Protein AF-A0A0A9WBQ7-F1 (afdb_monomer)

Mean predicted aligned error: 5.48 Å

Secondary structure (DSSP, 8-state):
-EEHHHHHHHHHHTS-TTSPP-GGGGTTTEEEEESSSS-EEEEE--GGGS-SSHHHHHHHHHHH-SEEEHHHHHHHHGGGS-TT--HHHHHHHHSEEEE--STT-PEEEE---

Nearest PDB structures (foldseek):
  5msn-assembly1_A  TM=7.880E-01  e=1.898E-05  Saccharomyces cerevisiae S288C
  5msm-assembly1_A  TM=7.738E-01  e=1.397E-05  Saccharomyces cerevisiae S288C
  5msn-assembly3_C  TM=7.808E-01  e=1.785E-05  Saccharomyces cerevisiae S288C
  5msn-assembly2_B  TM=7.585E-01  e=4.753E-05  Saccharomyces cerevisiae S288C
  5okc-assembly2_B  TM=7.661E-01  e=4.471E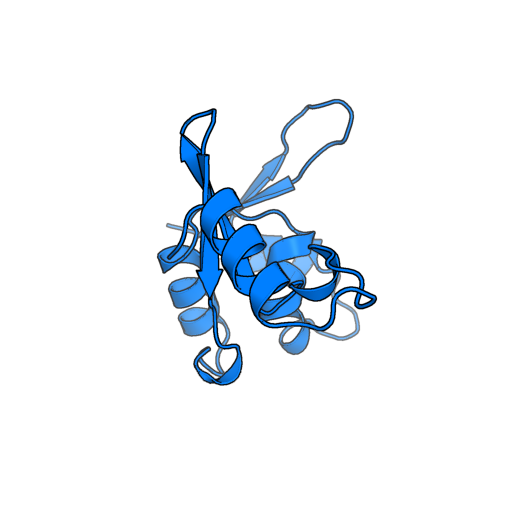-05  Saccharomyces cerevisiae S288C

InterPro domains:
  IPR019128 Sister chromatid cohesion protein Dcc1 [PF09724] (3-77)
  IPR019128 Sister chromatid cohesion protein Dcc1 [PTHR13395] (3-101)

Foldseek 3Di:
DAWPVVVCVVVCVVDDVPDDDDCVVCQPQWDWDDPDPPTIDTDGDDLVPADPDDQSNLVVVCVVPFKDWLRSCCSSCVVVADPPGDSVNVQVVAWDWDFDPDPVGTIITGGDD

Organism: Lygus hesperus (NCBI:txid30085)

Structure (mmCIF, N/CA/C/O backbone):
data_AF-A0A0A9WBQ7-F1
#
_entry.id   AF-A0A0A9WBQ7-F1
#
loop_
_atom_site.group_PDB
_atom_site.id
_atom_site.type_symbol
_atom_site.label_atom_id
_atom_site.label_alt_id
_atom_site.label_comp_id
_atom_site.label_asym_id
_atom_site.label_entity_id
_atom_site.label_seq_id
_atom_site.pdbx_PDB_ins_code
_atom_site.Cartn_x
_atom_site.Cartn_y
_atom_site.Cartn_z
_atom_site.occupancy
_atom_site.B_iso_or_equiv
_atom_site.auth_seq_id
_atom_site.auth_comp_id
_atom_site.auth_asym_id
_atom_site.auth_atom_id
_atom_site.pdbx_PDB_model_num
ATOM 1 N N . MET A 1 1 ? 14.782 -5.406 1.388 1.00 85.94 1 MET A N 1
ATOM 2 C CA . MET A 1 1 ? 14.604 -4.024 0.894 1.00 85.94 1 MET A CA 1
ATOM 3 C C . MET A 1 1 ? 15.725 -3.725 -0.075 1.00 85.94 1 MET A C 1
ATOM 5 O O . MET A 1 1 ? 16.844 -4.147 0.196 1.00 85.94 1 MET A O 1
ATOM 9 N N . LEU A 1 2 ? 15.428 -3.075 -1.193 1.00 90.81 2 LEU A N 1
ATOM 10 C CA . LEU A 1 2 ? 16.415 -2.717 -2.213 1.00 90.81 2 LEU A CA 1
ATOM 11 C C . LEU A 1 2 ? 16.236 -1.245 -2.602 1.00 90.81 2 LEU A C 1
ATOM 13 O O . LEU A 1 2 ? 15.092 -0.792 -2.640 1.00 90.81 2 LEU A O 1
ATOM 17 N N . PRO A 1 3 ? 17.313 -0.505 -2.908 1.00 92.38 3 PRO A N 1
ATOM 18 C CA . PRO A 1 3 ? 17.193 0.794 -3.559 1.00 92.38 3 PRO A CA 1
ATOM 19 C C . PRO A 1 3 ? 16.447 0.668 -4.888 1.00 92.38 3 PRO A C 1
ATOM 21 O O . PRO A 1 3 ? 16.612 -0.326 -5.597 1.00 92.38 3 PRO A O 1
ATOM 24 N N . GLU A 1 4 ? 15.651 1.677 -5.229 1.00 91.25 4 GLU A N 1
ATOM 25 C CA . GLU A 1 4 ? 14.865 1.740 -6.467 1.00 91.25 4 GLU A CA 1
ATOM 26 C C . GLU A 1 4 ? 15.701 1.455 -7.718 1.00 91.25 4 GLU A C 1
ATOM 28 O O . GLU A 1 4 ? 15.356 0.579 -8.507 1.00 91.25 4 GLU A O 1
ATOM 33 N N . SER A 1 5 ? 16.849 2.121 -7.854 1.00 91.44 5 SER A N 1
ATOM 34 C CA . SER A 1 5 ? 17.756 1.943 -8.993 1.00 91.44 5 SER A CA 1
ATOM 35 C C . SER A 1 5 ? 18.253 0.502 -9.116 1.00 91.44 5 SER A C 1
ATOM 37 O O . SER A 1 5 ? 18.235 -0.079 -10.202 1.00 91.44 5 SER A O 1
ATOM 39 N N . THR A 1 6 ? 18.646 -0.104 -7.994 1.00 94.06 6 THR A N 1
ATOM 40 C CA . THR A 1 6 ? 19.070 -1.505 -7.931 1.00 94.06 6 THR A CA 1
ATOM 41 C C . THR A 1 6 ? 17.920 -2.444 -8.280 1.00 94.06 6 THR A C 1
ATOM 43 O O . THR A 1 6 ? 18.109 -3.389 -9.045 1.00 94.06 6 THR A O 1
ATOM 46 N N . PHE A 1 7 ? 16.720 -2.189 -7.753 1.00 94.00 7 PHE A N 1
ATOM 47 C CA . PHE A 1 7 ? 15.539 -3.000 -8.031 1.00 94.00 7 PHE A CA 1
ATOM 48 C C . PHE A 1 7 ? 15.161 -2.952 -9.516 1.00 94.00 7 PHE A C 1
ATOM 50 O O . PHE A 1 7 ? 15.018 -4.004 -10.137 1.00 94.00 7 PHE A O 1
ATOM 57 N N . HIS A 1 8 ? 15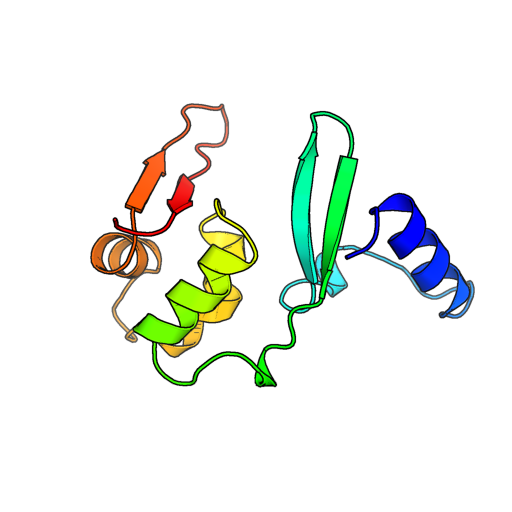.060 -1.758 -10.110 1.00 92.62 8 HIS A N 1
ATOM 58 C CA . HIS A 1 8 ? 14.754 -1.596 -11.535 1.00 92.62 8 HIS A CA 1
ATOM 59 C C . HIS A 1 8 ? 15.816 -2.233 -12.424 1.00 92.62 8 HIS A C 1
ATOM 61 O O . HIS A 1 8 ? 15.461 -2.882 -13.406 1.00 92.62 8 HIS A O 1
ATOM 67 N N . HIS A 1 9 ? 17.099 -2.112 -12.071 1.00 94.50 9 HIS A N 1
ATOM 68 C CA . HIS A 1 9 ? 18.179 -2.780 -12.794 1.00 94.50 9 HIS A CA 1
ATOM 69 C C . HIS A 1 9 ? 17.985 -4.304 -12.792 1.00 94.50 9 HIS A C 1
ATOM 71 O O . HIS A 1 9 ? 17.901 -4.921 -13.854 1.00 94.50 9 HIS A O 1
ATOM 77 N N . LEU A 1 10 ? 17.825 -4.912 -11.615 1.00 94.94 10 LEU A N 1
ATOM 78 C CA . LEU A 1 10 ? 17.622 -6.359 -11.493 1.00 94.94 10 LEU A CA 1
ATOM 79 C C . LEU A 1 10 ? 16.350 -6.827 -12.208 1.00 94.94 10 LEU A C 1
ATOM 81 O O . LEU A 1 10 ? 16.389 -7.812 -12.949 1.00 94.94 10 LEU A O 1
ATOM 85 N N . TRP A 1 11 ? 15.237 -6.110 -12.039 1.00 94.25 11 TRP A N 1
ATOM 86 C CA . TRP A 1 11 ? 13.976 -6.436 -12.702 1.00 94.25 11 TRP A CA 1
ATOM 87 C C . TRP A 1 11 ? 14.132 -6.392 -14.220 1.00 94.25 11 TRP A C 1
ATOM 89 O O . TRP A 1 11 ? 13.727 -7.326 -14.913 1.00 94.25 11 TRP A O 1
ATOM 99 N N . ARG A 1 12 ? 14.808 -5.363 -14.737 1.00 94.00 12 ARG A N 1
ATOM 100 C CA . ARG A 1 12 ? 15.039 -5.201 -16.167 1.00 94.00 12 ARG A CA 1
ATOM 101 C C . ARG A 1 12 ? 15.848 -6.343 -16.772 1.00 94.00 12 ARG A C 1
ATOM 103 O O . ARG A 1 12 ? 15.519 -6.784 -17.871 1.00 94.00 12 ARG A O 1
ATOM 110 N N . HIS A 1 13 ? 16.869 -6.810 -16.058 1.00 95.44 13 HIS A N 1
ATOM 111 C CA . HIS A 1 13 ? 17.706 -7.942 -16.463 1.00 95.44 13 HIS A CA 1
ATOM 112 C C . HIS A 1 13 ? 17.018 -9.305 -16.304 1.00 95.44 13 HIS A C 1
ATOM 114 O O . HIS A 1 13 ? 17.477 -10.288 -16.879 1.00 95.44 13 HIS A O 1
ATOM 120 N N . SER A 1 14 ? 15.912 -9.362 -15.563 1.00 95.06 14 SER A N 1
ATOM 121 C CA . SER A 1 14 ? 15.146 -10.590 -15.321 1.00 95.06 14 SER A CA 1
ATOM 122 C C . SER A 1 14 ? 14.011 -10.8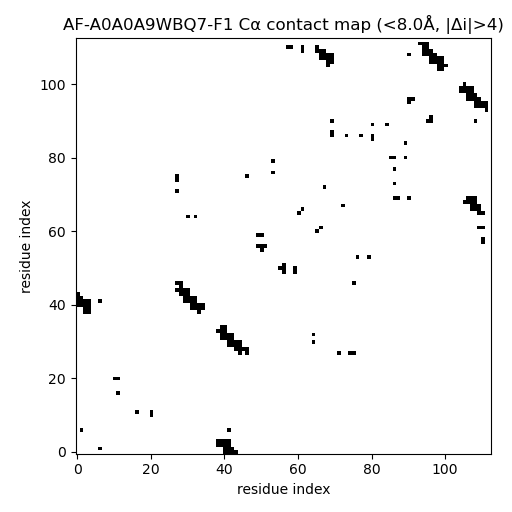11 -16.328 1.00 95.06 14 SER A C 1
ATOM 124 O O . SER A 1 14 ? 13.337 -11.836 -16.273 1.00 95.06 14 SER A O 1
ATOM 126 N N . VAL A 1 15 ? 13.774 -9.861 -17.240 1.00 95.25 15 VAL A N 1
ATOM 127 C CA . VAL A 1 15 ? 12.697 -9.916 -18.241 1.00 95.25 15 VAL A CA 1
ATOM 128 C C . VAL A 1 15 ? 13.248 -9.688 -19.656 1.00 95.25 15 VAL A C 1
ATOM 130 O O . VAL A 1 15 ? 14.274 -9.022 -19.815 1.00 95.25 15 VAL A O 1
ATOM 133 N N . PRO A 1 16 ? 12.586 -10.193 -20.716 1.00 96.44 16 PRO A N 1
ATOM 134 C CA . PRO A 1 16 ? 13.014 -9.962 -22.095 1.00 96.44 16 PRO A CA 1
ATOM 135 C C . PRO A 1 16 ? 13.175 -8.476 -22.443 1.00 96.44 16 PRO A C 1
ATOM 137 O O . PRO A 1 16 ? 12.471 -7.610 -21.920 1.00 96.44 16 PRO A O 1
ATOM 140 N N . VAL A 1 17 ? 14.053 -8.158 -23.401 1.00 91.00 17 VAL A N 1
ATOM 141 C CA . VAL A 1 17 ? 14.348 -6.761 -23.782 1.00 91.00 17 VAL A CA 1
ATOM 142 C C . VAL A 1 17 ? 13.109 -6.013 -24.308 1.00 91.00 17 VAL A C 1
ATOM 144 O O . VAL A 1 17 ? 13.018 -4.798 -24.207 1.00 91.00 17 VAL A O 1
ATOM 147 N N . GLN A 1 18 ? 12.103 -6.703 -24.817 1.00 93.50 18 GLN A N 1
ATOM 148 C CA . GLN A 1 18 ? 10.887 -6.050 -25.315 1.00 93.50 18 GLN A CA 1
ATOM 149 C C . GLN A 1 18 ? 9.809 -5.895 -24.234 1.00 93.50 18 GLN A C 1
ATOM 151 O O . GLN A 1 18 ? 8.796 -5.247 -24.476 1.00 93.50 18 GLN A O 1
ATOM 156 N N . PHE A 1 19 ? 10.008 -6.482 -23.050 1.00 92.88 19 PHE A N 1
ATOM 157 C CA . PHE A 1 19 ? 9.034 -6.411 -21.972 1.00 92.88 19 PHE A CA 1
ATOM 158 C C . PHE A 1 19 ? 9.057 -5.018 -21.319 1.00 92.88 19 PHE A C 1
ATOM 160 O O . PHE A 1 19 ? 10.118 -4.592 -20.847 1.00 92.88 19 PHE A O 1
ATOM 167 N N . PRO A 1 20 ? 7.920 -4.300 -21.277 1.00 91.62 20 PRO A N 1
ATOM 168 C CA . PRO A 1 20 ? 7.847 -3.007 -20.615 1.00 91.62 20 PRO A CA 1
ATOM 169 C C . PRO A 1 20 ? 7.924 -3.187 -19.097 1.00 91.62 20 PRO A C 1
ATOM 171 O O . PRO A 1 20 ? 7.210 -4.003 -18.520 1.00 91.62 20 PRO A O 1
ATOM 174 N N . ILE A 1 21 ? 8.766 -2.395 -18.438 1.00 91.75 21 ILE A N 1
ATOM 175 C CA . ILE A 1 21 ? 8.785 -2.285 -16.976 1.00 91.75 21 ILE A CA 1
ATOM 176 C C . ILE A 1 21 ? 8.075 -0.995 -16.563 1.00 91.75 21 ILE A C 1
ATOM 178 O O . ILE A 1 21 ? 8.245 0.045 -17.197 1.00 91.75 21 ILE A O 1
ATOM 182 N N . SER A 1 22 ? 7.239 -1.072 -15.531 1.00 90.94 22 SER A N 1
ATOM 183 C CA . SER A 1 22 ? 6.476 0.065 -15.012 1.00 90.94 22 SER A CA 1
ATOM 184 C C . SER A 1 22 ? 6.113 -0.174 -13.556 1.00 90.94 22 SER A C 1
ATOM 186 O O . SER A 1 22 ? 5.603 -1.242 -13.221 1.00 90.94 22 SER A O 1
ATOM 188 N N . ASP A 1 23 ? 6.289 0.832 -12.703 1.00 89.25 23 ASP A N 1
ATOM 189 C CA . ASP A 1 23 ? 5.936 0.740 -11.280 1.00 89.25 23 ASP A CA 1
ATOM 190 C C . ASP A 1 23 ? 4.449 0.455 -11.055 1.00 89.25 23 ASP A C 1
ATOM 192 O O . ASP A 1 23 ? 4.075 -0.134 -10.042 1.00 89.25 23 ASP A O 1
ATOM 196 N N . ALA A 1 24 ? 3.599 0.776 -12.037 1.00 87.56 24 ALA A N 1
ATOM 197 C CA . ALA A 1 24 ? 2.189 0.409 -12.020 1.00 87.56 24 ALA A CA 1
ATOM 198 C C . ALA A 1 24 ? 1.984 -1.106 -11.836 1.00 87.56 24 ALA A C 1
ATOM 200 O O . ALA A 1 24 ? 1.046 -1.513 -11.150 1.00 87.56 24 ALA A O 1
ATOM 201 N N . TYR A 1 25 ? 2.880 -1.939 -12.380 1.00 89.56 25 TYR A N 1
ATOM 202 C CA . TYR A 1 25 ? 2.817 -3.398 -12.241 1.00 89.56 25 TYR A CA 1
ATOM 203 C C . TYR A 1 25 ? 3.231 -3.902 -10.852 1.00 89.56 25 TYR A C 1
ATOM 205 O O . TYR A 1 25 ? 2.988 -5.060 -10.529 1.00 89.56 25 TYR A O 1
ATOM 213 N N . LEU A 1 26 ? 3.841 -3.052 -10.024 1.00 88.94 26 LEU A N 1
ATOM 214 C CA . LEU A 1 26 ? 4.267 -3.395 -8.664 1.00 88.94 26 LEU A CA 1
ATOM 215 C C . LEU A 1 26 ? 3.210 -3.048 -7.609 1.00 88.94 26 LEU A C 1
ATOM 217 O O . LEU A 1 26 ? 3.380 -3.362 -6.428 1.00 88.94 26 LEU A O 1
ATOM 221 N N . THR A 1 27 ? 2.119 -2.405 -8.028 1.00 85.06 27 THR A N 1
ATOM 222 C CA . THR A 1 27 ? 1.004 -2.006 -7.170 1.00 85.06 27 THR A CA 1
ATOM 223 C C . THR A 1 27 ? 0.461 -3.206 -6.391 1.00 85.06 27 THR A C 1
ATOM 225 O O . THR A 1 27 ? -0.013 -4.176 -6.975 1.00 85.06 27 THR A O 1
ATOM 228 N N . GLY A 1 28 ? 0.531 -3.146 -5.058 1.00 84.00 28 GLY A N 1
ATOM 229 C CA . GLY A 1 28 ? 0.075 -4.224 -4.169 1.00 84.00 28 GLY A CA 1
ATOM 230 C C . GLY A 1 28 ? 1.085 -5.352 -3.922 1.00 84.00 28 GLY A C 1
ATOM 231 O O . GLY A 1 28 ? 0.823 -6.204 -3.078 1.00 84.00 28 GLY A O 1
ATOM 232 N N . LEU A 1 29 ? 2.230 -5.351 -4.612 1.00 86.88 29 LEU A N 1
ATOM 233 C CA . LEU A 1 29 ? 3.326 -6.312 -4.421 1.00 86.88 29 LEU A CA 1
ATOM 234 C C . LEU A 1 29 ? 4.506 -5.68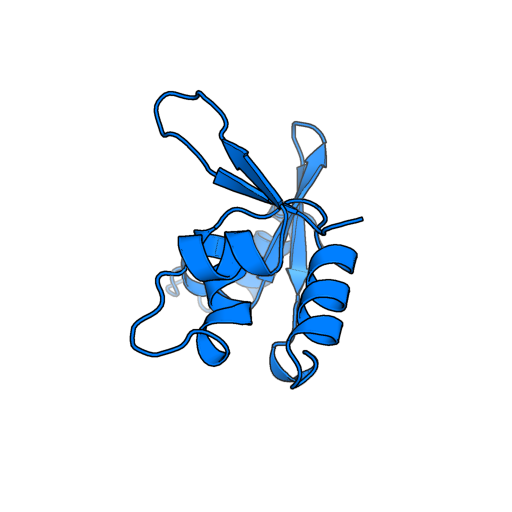2 -3.679 1.00 86.88 29 LEU A C 1
ATOM 236 O O . LEU A 1 29 ? 5.161 -6.316 -2.849 1.00 86.88 29 LEU A O 1
ATOM 240 N N . VAL A 1 30 ? 4.789 -4.420 -3.997 1.00 89.75 30 VAL A N 1
ATOM 241 C CA . VAL A 1 30 ? 5.919 -3.682 -3.445 1.00 89.75 30 VAL A CA 1
ATOM 242 C C . VAL A 1 30 ? 5.429 -2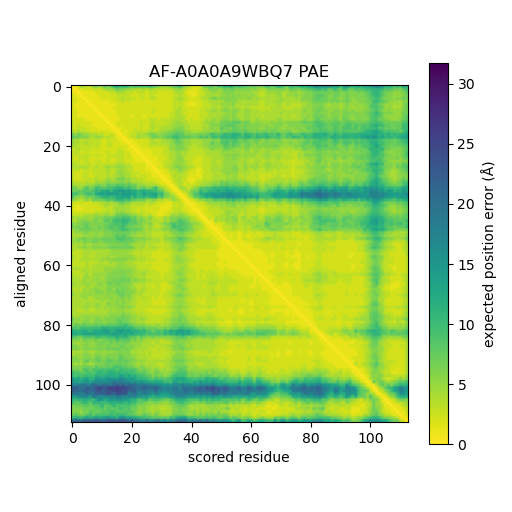.427 -2.742 1.00 89.75 30 VAL A C 1
ATOM 244 O O .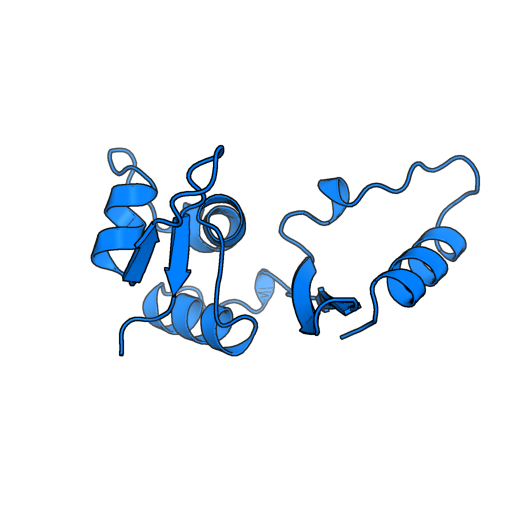 VAL A 1 30 ? 4.582 -1.683 -3.235 1.00 89.75 30 VAL A O 1
ATOM 247 N N . ILE A 1 31 ? 6.004 -2.180 -1.574 1.00 89.75 31 ILE A N 1
ATOM 248 C CA . ILE A 1 31 ? 5.862 -0.942 -0.827 1.00 89.75 31 ILE A CA 1
ATOM 249 C C . ILE A 1 31 ? 7.074 -0.068 -1.115 1.00 89.75 31 ILE A C 1
ATOM 251 O O . ILE A 1 31 ? 8.215 -0.483 -0.904 1.00 89.75 31 ILE A O 1
ATOM 255 N N . THR A 1 32 ? 6.821 1.169 -1.526 1.00 89.12 32 THR A N 1
ATOM 256 C CA . THR A 1 32 ? 7.851 2.197 -1.656 1.00 89.12 32 THR A CA 1
ATOM 257 C C . THR A 1 32 ? 7.933 3.023 -0.374 1.00 89.12 32 THR A C 1
ATOM 259 O O . THR A 1 32 ? 6.918 3.443 0.192 1.00 89.12 32 THR A O 1
ATOM 262 N N . THR A 1 33 ? 9.145 3.261 0.119 1.00 87.06 33 THR A N 1
ATOM 263 C CA . THR A 1 33 ? 9.393 4.169 1.246 1.00 87.06 33 THR A CA 1
ATOM 264 C C . THR A 1 33 ? 10.595 5.053 0.958 1.00 87.06 33 THR A C 1
ATOM 266 O O . THR A 1 33 ? 11.575 4.596 0.381 1.00 87.06 33 THR A O 1
ATOM 269 N N . LYS A 1 34 ? 10.546 6.321 1.372 1.00 84.75 34 LYS A N 1
ATOM 270 C CA . LYS A 1 34 ? 11.699 7.223 1.276 1.00 84.75 34 LYS A CA 1
ATOM 271 C C . LYS A 1 34 ? 12.553 7.079 2.529 1.00 84.75 34 LYS A C 1
ATOM 273 O O . LYS A 1 34 ? 12.027 7.222 3.633 1.00 84.75 34 LYS A O 1
ATOM 278 N N . GLN A 1 35 ? 13.839 6.784 2.364 1.00 75.69 35 GLN A N 1
ATOM 279 C CA . GLN A 1 35 ? 14.785 6.762 3.484 1.00 75.69 35 GLN A CA 1
ATOM 280 C C . GLN A 1 35 ? 15.326 8.170 3.764 1.00 75.69 35 GLN A C 1
ATOM 282 O O . GLN A 1 35 ? 15.383 8.576 4.919 1.00 75.69 35 GLN A O 1
ATOM 287 N N . ASN A 1 36 ? 15.637 8.920 2.701 1.00 76.50 36 ASN A N 1
ATOM 288 C CA . ASN A 1 36 ? 16.113 10.308 2.713 1.00 76.50 36 ASN A CA 1
ATOM 289 C C . ASN A 1 36 ? 15.450 11.106 1.568 1.00 76.50 36 ASN A C 1
ATOM 291 O O . ASN A 1 36 ? 14.566 10.594 0.880 1.00 76.50 36 ASN A O 1
ATOM 295 N N 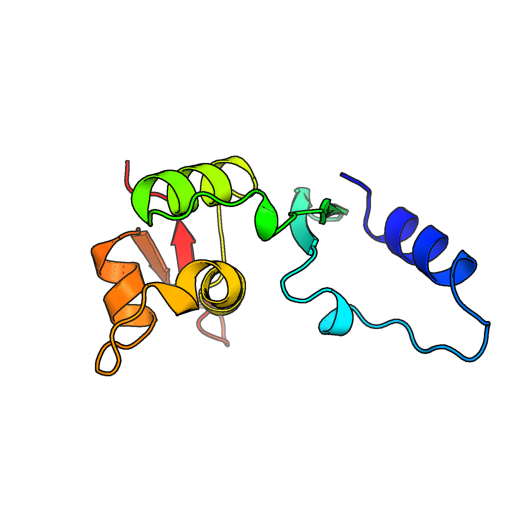. SER A 1 37 ? 15.867 12.356 1.334 1.00 73.75 37 SER A N 1
ATOM 296 C CA . SER A 1 37 ? 15.330 13.192 0.245 1.00 73.75 37 SER A CA 1
ATOM 297 C C . SER A 1 37 ? 15.562 12.614 -1.159 1.00 73.75 37 SER A C 1
ATOM 299 O O . SER A 1 37 ? 14.793 12.932 -2.063 1.00 73.75 37 SER A O 1
ATOM 301 N N . SER A 1 38 ? 16.575 11.760 -1.337 1.00 75.31 38 SER A N 1
ATOM 302 C CA . SER A 1 38 ? 17.027 11.264 -2.644 1.00 75.31 38 SER A CA 1
ATOM 303 C C . SER A 1 38 ? 16.882 9.757 -2.868 1.00 75.31 38 SER A C 1
ATOM 305 O O . SER A 1 38 ? 17.128 9.307 -3.981 1.00 75.31 38 SER A O 1
ATOM 307 N N . GLU A 1 39 ? 16.511 8.969 -1.856 1.00 84.44 39 GLU A N 1
ATOM 308 C CA . GLU A 1 39 ? 16.552 7.503 -1.952 1.00 84.44 39 GLU A CA 1
ATOM 309 C C . GLU A 1 39 ? 15.203 6.861 -1.613 1.00 84.44 39 GLU A C 1
ATOM 311 O O . GLU A 1 39 ? 14.714 6.936 -0.477 1.00 84.44 39 GLU A O 1
ATOM 316 N N . THR A 1 40 ? 14.614 6.219 -2.625 1.00 89.00 40 THR A N 1
ATOM 317 C CA . THR A 1 40 ? 13.427 5.370 -2.511 1.00 89.00 40 THR A CA 1
ATOM 318 C C . THR A 1 40 ? 13.864 3.919 -2.336 1.00 89.00 40 THR A C 1
ATOM 320 O O . THR A 1 40 ? 14.657 3.391 -3.116 1.00 89.00 40 THR A O 1
ATOM 323 N N . LEU A 1 41 ? 13.313 3.254 -1.327 1.00 90.56 41 LEU A N 1
ATOM 324 C CA . LEU A 1 41 ? 13.493 1.833 -1.075 1.00 90.56 41 LEU A CA 1
ATOM 325 C C . LEU A 1 41 ? 12.236 1.062 -1.467 1.00 90.56 41 LEU A C 1
ATOM 327 O O . LEU A 1 41 ? 11.117 1.465 -1.143 1.00 90.56 41 LEU A O 1
ATOM 331 N N . TYR A 1 42 ? 12.454 -0.077 -2.111 1.00 91.69 42 TYR A N 1
ATOM 332 C CA . TYR A 1 42 ? 11.445 -1.040 -2.519 1.00 91.69 42 TYR A CA 1
ATOM 333 C C . TYR A 1 42 ? 11.455 -2.193 -1.511 1.00 91.69 42 TYR A C 1
ATOM 335 O O . TYR A 1 42 ? 12.481 -2.844 -1.263 1.00 91.69 42 TYR A O 1
ATOM 343 N N . ILE A 1 43 ? 10.308 -2.420 -0.879 1.00 89.81 43 ILE A N 1
ATOM 344 C CA . ILE A 1 43 ? 10.096 -3.466 0.119 1.00 89.81 43 ILE A CA 1
ATOM 345 C C . ILE A 1 43 ? 9.042 -4.419 -0.427 1.00 89.81 43 ILE A C 1
ATOM 347 O O . ILE A 1 43 ? 7.903 -4.020 -0.647 1.00 89.81 43 ILE A O 1
ATOM 351 N N . LEU A 1 44 ? 9.416 -5.680 -0.633 1.00 85.94 44 LEU A N 1
ATOM 352 C CA . LEU A 1 44 ? 8.457 -6.720 -0.981 1.00 85.94 44 LEU A CA 1
ATOM 353 C C . LEU A 1 44 ? 7.513 -6.940 0.204 1.00 85.94 44 LEU A C 1
ATOM 355 O O . LEU A 1 44 ? 7.978 -7.143 1.329 1.00 85.94 44 LEU A O 1
ATOM 359 N N . LEU A 1 45 ? 6.210 -6.908 -0.053 1.00 83.25 45 LEU A N 1
ATOM 360 C CA . LEU A 1 45 ? 5.209 -7.324 0.914 1.00 83.25 45 LEU A CA 1
ATOM 361 C C . LEU A 1 45 ? 4.362 -8.420 0.286 1.00 83.25 45 LEU A C 1
ATOM 363 O O . LEU A 1 45 ? 3.527 -8.152 -0.574 1.00 83.25 45 LEU A O 1
ATOM 367 N N . ASP A 1 46 ? 4.552 -9.648 0.752 1.00 81.69 46 ASP A N 1
ATOM 368 C CA . ASP A 1 46 ? 3.660 -10.726 0.363 1.00 81.69 46 ASP A CA 1
ATOM 369 C C . ASP A 1 46 ? 2.308 -10.547 1.066 1.00 81.69 46 ASP A C 1
ATOM 371 O O . ASP A 1 46 ? 2.187 -10.619 2.295 1.00 81.69 46 ASP A O 1
ATOM 375 N N . THR A 1 47 ? 1.274 -10.288 0.269 1.00 79.19 47 THR A N 1
ATOM 376 C CA . THR A 1 47 ? -0.101 -10.155 0.759 1.00 79.19 47 THR A CA 1
ATOM 377 C C . THR A 1 47 ? -0.621 -11.434 1.418 1.00 79.19 47 THR A C 1
ATOM 379 O O . THR A 1 47 ? -1.502 -11.338 2.277 1.00 79.19 47 THR A O 1
ATOM 382 N N . LEU A 1 48 ? -0.057 -12.602 1.086 1.00 82.31 48 LEU A N 1
ATOM 383 C CA . LEU A 1 48 ? -0.385 -13.887 1.711 1.00 82.31 48 LEU A CA 1
ATOM 384 C C . LEU A 1 48 ? 0.115 -13.971 3.156 1.00 82.31 48 LEU A C 1
ATOM 386 O O . LEU A 1 48 ? -0.492 -14.645 3.984 1.00 82.31 48 LEU A O 1
ATOM 390 N N . GLU A 1 49 ? 1.177 -13.241 3.492 1.00 84.62 49 GLU A N 1
ATOM 391 C CA . GLU A 1 49 ? 1.688 -13.171 4.860 1.00 84.62 49 GLU A CA 1
ATOM 392 C C . GLU A 1 49 ? 0.978 -12.110 5.714 1.00 84.62 49 GLU A C 1
ATOM 394 O O . GLU A 1 49 ? 1.337 -11.896 6.883 1.00 84.62 49 GLU A O 1
ATOM 399 N N . LEU A 1 50 ? 0.021 -11.368 5.152 1.00 90.19 50 LEU A N 1
ATOM 400 C CA . LEU A 1 50 ? -0.723 -10.373 5.912 1.00 90.19 50 LEU A CA 1
ATOM 401 C C . LEU A 1 50 ? -1.789 -11.047 6.784 1.00 90.19 50 LEU A C 1
ATOM 403 O O . LEU A 1 50 ? -2.592 -11.829 6.274 1.00 90.19 50 LEU A O 1
ATOM 407 N N . PRO A 1 51 ? -1.897 -10.673 8.072 1.00 93.88 51 PRO A N 1
ATOM 408 C CA . PRO A 1 51 ? -2.933 -11.195 8.954 1.00 93.88 51 PRO A CA 1
ATOM 409 C C . PRO A 1 51 ? -4.345 -11.074 8.365 1.00 93.88 51 PRO A C 1
ATOM 411 O O . PRO A 1 51 ? -4.668 -10.090 7.696 1.00 93.88 51 PRO A O 1
ATOM 414 N N . PHE A 1 52 ? -5.208 -12.052 8.643 1.00 92.88 52 PHE A N 1
ATOM 415 C CA . PHE A 1 52 ? -6.590 -12.086 8.140 1.00 92.88 52 PHE A CA 1
ATOM 416 C C . PHE A 1 52 ? -7.536 -11.125 8.869 1.00 92.88 52 PHE A C 1
ATOM 418 O O . PHE A 1 52 ? -8.608 -10.808 8.368 1.00 92.88 52 PHE A O 1
ATOM 425 N N . THR A 1 53 ? -7.143 -10.639 10.044 1.00 94.81 53 THR A N 1
ATOM 426 C CA . THR A 1 53 ? -7.918 -9.692 10.854 1.00 94.81 53 THR A CA 1
ATOM 427 C C . THR A 1 53 ? -7.358 -8.279 10.736 1.00 94.81 53 THR A C 1
ATOM 429 O O . THR A 1 53 ? -6.138 -8.093 10.734 1.00 94.81 53 THR A O 1
ATOM 432 N N . LEU A 1 54 ? -8.240 -7.276 10.737 1.00 93.69 54 LEU A N 1
ATOM 433 C CA . LEU A 1 54 ? -7.881 -5.884 10.462 1.00 93.69 54 LEU A CA 1
ATOM 434 C C . LEU A 1 54 ? -6.813 -5.308 11.403 1.00 93.69 54 LEU A C 1
ATOM 436 O O . LEU A 1 54 ? -5.842 -4.725 10.931 1.00 93.69 54 LEU A O 1
ATOM 440 N N . GLY A 1 55 ? -6.975 -5.464 12.721 1.00 93.75 55 GLY A N 1
ATOM 441 C CA . GLY A 1 55 ? -6.065 -4.872 13.712 1.00 93.75 55 GLY A CA 1
ATOM 442 C C . GLY A 1 55 ? -4.606 -5.311 13.516 1.00 93.75 55 GLY A C 1
ATOM 443 O O . GLY A 1 55 ? -3.758 -4.469 13.215 1.00 93.75 55 GLY A O 1
ATOM 444 N N . PRO A 1 56 ? -4.310 -6.623 13.591 1.00 94.75 56 PRO A N 1
ATOM 445 C CA . PRO A 1 56 ? -2.980 -7.160 13.301 1.00 94.75 56 PRO A CA 1
ATOM 446 C C . PRO A 1 56 ? -2.467 -6.824 11.895 1.00 94.75 56 PRO A C 1
ATOM 448 O O . PRO A 1 56 ? -1.270 -6.591 11.719 1.00 94.75 56 PRO A O 1
ATOM 451 N N . ARG A 1 57 ? -3.348 -6.755 10.885 1.00 94.50 57 ARG A N 1
ATOM 452 C CA . ARG A 1 57 ? -2.948 -6.361 9.528 1.00 94.50 57 ARG A CA 1
ATOM 453 C C . ARG A 1 57 ? -2.459 -4.919 9.485 1.00 94.50 57 ARG A C 1
ATOM 455 O O . ARG A 1 57 ? -1.362 -4.680 8.990 1.00 94.50 57 ARG A O 1
ATOM 462 N N . LEU A 1 58 ? -3.228 -3.976 10.029 1.00 94.25 58 LEU A N 1
ATOM 463 C CA . LEU A 1 58 ? -2.820 -2.574 10.127 1.00 94.25 58 LEU A CA 1
ATOM 464 C C . LEU A 1 58 ? -1.521 -2.434 10.924 1.00 94.25 58 LEU A C 1
ATOM 466 O O . LEU A 1 58 ? -0.631 -1.703 10.502 1.00 94.25 58 LEU A O 1
ATOM 470 N N . GLN A 1 59 ? -1.369 -3.177 12.024 1.00 93.31 59 GLN A N 1
ATOM 471 C CA . GLN A 1 59 ? -0.127 -3.191 12.795 1.00 93.31 59 GLN A CA 1
ATOM 472 C C . GLN A 1 59 ? 1.069 -3.625 11.934 1.00 93.31 59 GLN A C 1
ATOM 474 O O . GLN A 1 59 ? 2.067 -2.907 11.889 1.00 93.31 59 GLN A O 1
ATOM 479 N N . LYS A 1 60 ? 0.962 -4.744 11.201 1.00 92.12 60 LYS A N 1
ATOM 480 C CA . LYS A 1 60 ? 2.032 -5.217 10.304 1.00 92.12 60 LYS A CA 1
ATOM 481 C C . LYS A 1 60 ? 2.328 -4.199 9.196 1.00 92.12 60 LYS A C 1
ATOM 483 O O . LYS A 1 60 ? 3.493 -3.895 8.956 1.00 92.12 60 LYS A O 1
ATOM 488 N N . LEU A 1 61 ? 1.303 -3.612 8.573 1.00 92.62 61 LEU A N 1
ATOM 489 C CA . LEU A 1 61 ? 1.472 -2.576 7.544 1.00 92.62 61 LEU A CA 1
ATOM 490 C C . LEU A 1 61 ? 2.221 -1.347 8.085 1.00 92.62 61 LEU A C 1
ATOM 492 O O . LEU A 1 61 ? 3.171 -0.880 7.455 1.00 92.62 61 LEU A O 1
ATOM 496 N N . PHE A 1 62 ? 1.848 -0.855 9.270 1.00 93.25 62 PHE A N 1
ATOM 497 C CA . PHE A 1 62 ? 2.492 0.310 9.884 1.00 93.25 62 PHE A CA 1
ATOM 498 C C . PHE A 1 62 ? 3.889 0.026 10.454 1.00 93.25 62 PHE A C 1
ATOM 500 O O . PHE A 1 62 ? 4.689 0.956 10.587 1.00 93.25 62 PHE A O 1
ATOM 507 N N . MET A 1 63 ? 4.212 -1.237 10.750 1.00 90.44 63 MET A N 1
ATOM 508 C CA . MET A 1 63 ? 5.585 -1.658 11.046 1.00 90.44 63 MET A CA 1
ATOM 509 C C . MET A 1 63 ? 6.482 -1.586 9.807 1.00 90.44 63 MET A C 1
ATOM 511 O O . MET A 1 63 ? 7.642 -1.198 9.929 1.00 90.44 63 MET A O 1
ATOM 515 N N . VAL A 1 64 ? 5.954 -1.929 8.626 1.00 89.19 64 VAL A N 1
ATOM 516 C CA . VAL A 1 64 ? 6.719 -1.907 7.367 1.00 89.19 64 VAL A CA 1
ATOM 517 C C . VAL A 1 64 ? 6.901 -0.483 6.837 1.00 89.19 64 VAL A C 1
ATOM 519 O O . VAL A 1 64 ? 8.009 -0.098 6.467 1.00 89.19 64 VAL A O 1
ATOM 522 N N . LYS A 1 65 ? 5.835 0.324 6.823 1.00 90.00 65 LYS A N 1
ATOM 523 C CA . LYS A 1 65 ? 5.869 1.734 6.403 1.00 90.00 65 LYS A CA 1
ATOM 524 C C . LYS A 1 65 ? 5.041 2.562 7.378 1.00 90.00 65 LYS A C 1
ATOM 526 O O . LYS A 1 65 ? 3.874 2.278 7.610 1.00 90.00 65 LYS A O 1
ATOM 531 N N . LYS A 1 66 ? 5.629 3.606 7.966 1.00 90.19 66 LYS A N 1
ATOM 532 C CA . LYS A 1 66 ? 4.959 4.402 9.016 1.00 90.19 66 LYS A CA 1
ATOM 533 C C . LYS A 1 66 ? 3.859 5.321 8.481 1.00 90.19 66 LYS A C 1
ATOM 535 O O . LYS A 1 66 ? 2.885 5.576 9.183 1.00 90.19 66 LYS A O 1
ATOM 540 N N . LEU A 1 67 ? 4.049 5.846 7.271 1.00 90.50 67 LEU A N 1
ATOM 541 C CA . LEU A 1 67 ? 3.193 6.851 6.646 1.00 90.50 67 LEU A CA 1
ATOM 542 C C . LEU A 1 67 ? 2.745 6.340 5.286 1.00 90.50 67 LEU A C 1
ATOM 544 O O . LEU A 1 67 ? 3.588 5.991 4.470 1.00 90.50 67 LEU A O 1
ATOM 548 N N . TRP A 1 68 ? 1.446 6.332 5.037 1.00 91.62 68 TRP A N 1
ATOM 549 C CA . TRP A 1 68 ? 0.854 5.831 3.800 1.00 91.62 68 TRP A CA 1
ATOM 550 C C . TRP A 1 68 ? 0.027 6.913 3.129 1.00 91.62 68 TRP A C 1
ATOM 552 O O . TRP A 1 68 ? -0.523 7.771 3.811 1.00 91.62 68 TRP A O 1
ATOM 562 N N . THR A 1 69 ? -0.128 6.866 1.814 1.00 90.31 69 THR A N 1
ATOM 563 C CA . THR A 1 69 ? -1.258 7.557 1.178 1.00 90.31 69 THR A CA 1
ATOM 564 C C . THR A 1 69 ? -2.522 6.701 1.282 1.00 90.31 69 THR A C 1
ATOM 566 O O . THR A 1 69 ? -2.445 5.483 1.462 1.00 90.31 69 THR A O 1
ATOM 569 N N . ALA A 1 70 ? -3.698 7.326 1.167 1.00 89.75 70 ALA A N 1
ATOM 570 C CA . ALA A 1 70 ? -4.969 6.599 1.189 1.00 89.75 70 ALA A CA 1
ATOM 571 C C . ALA A 1 70 ? -5.044 5.533 0.079 1.00 89.75 70 ALA A C 1
ATOM 573 O O . ALA A 1 70 ? -5.445 4.404 0.343 1.00 89.75 70 ALA A O 1
ATOM 574 N N . GLN A 1 71 ? -4.596 5.868 -1.131 1.00 87.69 71 GLN A N 1
ATOM 575 C CA . GLN A 1 71 ? -4.612 4.967 -2.285 1.00 87.69 71 GLN A CA 1
ATOM 576 C C . GLN A 1 71 ? -3.662 3.777 -2.103 1.00 87.69 71 GLN A C 1
ATOM 578 O O . GLN A 1 71 ? -4.022 2.645 -2.412 1.00 87.69 71 GLN A O 1
ATOM 583 N N . GLU A 1 72 ? -2.458 4.006 -1.567 1.00 89.25 72 GLU A N 1
ATOM 584 C CA . GLU A 1 72 ? -1.495 2.921 -1.339 1.00 89.25 72 GLU A CA 1
ATOM 585 C C . GLU A 1 72 ? -2.001 1.912 -0.304 1.00 89.25 72 GLU A C 1
ATOM 587 O O . GLU A 1 72 ? -1.865 0.706 -0.505 1.00 89.25 72 GLU A O 1
ATOM 592 N N . ILE A 1 73 ? -2.564 2.385 0.816 1.00 91.88 73 ILE A N 1
ATOM 593 C CA . ILE A 1 73 ? -3.017 1.484 1.883 1.00 91.88 73 ILE A CA 1
ATOM 594 C C . ILE A 1 73 ? -4.302 0.740 1.501 1.00 91.88 73 ILE A C 1
ATOM 596 O O . ILE A 1 73 ? -4.510 -0.379 1.970 1.00 91.88 73 ILE A O 1
ATOM 600 N N . GLU A 1 74 ? -5.136 1.327 0.630 1.00 92.31 74 GLU A N 1
ATOM 601 C CA . GLU A 1 74 ? -6.418 0.765 0.189 1.00 92.31 74 GLU A CA 1
ATOM 602 C C . GLU A 1 74 ? -6.280 -0.677 -0.292 1.00 92.31 74 GLU A C 1
ATOM 604 O O . GLU A 1 74 ? -7.051 -1.532 0.129 1.00 92.31 74 GLU A O 1
ATOM 609 N N . ILE A 1 75 ? -5.274 -0.973 -1.115 1.00 90.88 75 ILE A N 1
ATOM 610 C CA . ILE A 1 75 ? -5.075 -2.302 -1.716 1.00 90.88 75 ILE A CA 1
ATOM 611 C C . ILE A 1 75 ? -4.960 -3.394 -0.644 1.00 90.88 75 ILE A C 1
ATOM 613 O O . ILE A 1 75 ? -5.433 -4.513 -0.830 1.00 90.88 75 ILE A O 1
ATOM 617 N N . TYR A 1 76 ? -4.390 -3.057 0.513 1.00 91.94 76 TYR A N 1
ATOM 618 C CA . TYR A 1 76 ? -4.160 -4.004 1.599 1.00 91.94 76 TYR A CA 1
ATOM 619 C C . TYR A 1 76 ? -5.351 -4.134 2.552 1.00 91.94 76 TYR A C 1
ATOM 621 O O . TYR A 1 76 ? -5.440 -5.131 3.279 1.00 91.94 76 TYR A O 1
ATOM 629 N N . VAL A 1 77 ? -6.258 -3.153 2.562 1.00 93.31 77 VAL A N 1
ATOM 630 C CA . VAL A 1 77 ? -7.393 -3.088 3.498 1.00 93.31 77 VAL A CA 1
ATOM 631 C C . VAL A 1 77 ? -8.761 -3.163 2.823 1.00 93.31 77 VAL A C 1
ATOM 633 O O . VAL A 1 77 ? -9.752 -3.305 3.531 1.00 93.31 77 VAL A O 1
ATOM 636 N N . ARG A 1 78 ? -8.830 -3.133 1.485 1.00 91.81 78 ARG A N 1
ATOM 637 C CA . ARG A 1 78 ? -10.070 -3.134 0.686 1.00 91.81 78 ARG A CA 1
ATOM 638 C C . ARG A 1 78 ? -11.051 -4.222 1.119 1.00 91.81 78 ARG A C 1
ATOM 640 O O . ARG A 1 78 ? -12.241 -3.966 1.207 1.00 91.81 78 ARG A O 1
ATOM 647 N N . ASN A 1 79 ? -10.545 -5.403 1.463 1.00 91.81 79 ASN A N 1
ATOM 648 C CA . ASN A 1 79 ? -11.365 -6.551 1.865 1.00 91.81 79 ASN A CA 1
ATOM 649 C C . ASN A 1 79 ? -12.077 -6.368 3.220 1.00 91.81 79 ASN A C 1
ATOM 651 O O . ASN A 1 79 ? -12.920 -7.184 3.572 1.00 91.81 79 ASN A O 1
ATOM 655 N N . PHE A 1 80 ? -11.726 -5.334 3.989 1.00 93.69 80 PHE A N 1
ATOM 656 C CA . PHE A 1 80 ? -12.365 -4.990 5.262 1.00 93.69 80 PHE A CA 1
ATOM 657 C C . PHE A 1 80 ? -13.372 -3.844 5.131 1.00 93.69 80 PHE A C 1
ATOM 659 O O . PHE A 1 80 ? -14.020 -3.509 6.122 1.00 93.69 80 PHE A O 1
ATOM 666 N N . LEU A 1 81 ? -13.489 -3.222 3.952 1.00 93.69 81 LEU A N 1
ATOM 667 C CA . LEU A 1 81 ? -14.478 -2.176 3.716 1.00 93.69 81 LEU A CA 1
ATOM 668 C C . LEU A 1 81 ? -15.860 -2.816 3.581 1.00 93.69 81 LEU A C 1
ATOM 670 O O . LEU A 1 81 ? -16.043 -3.789 2.848 1.00 93.69 81 LEU A O 1
ATOM 674 N N . ASN A 1 82 ? -16.837 -2.237 4.272 1.00 92.38 82 ASN A N 1
ATOM 675 C CA . ASN A 1 82 ? -18.237 -2.580 4.057 1.00 92.38 82 ASN A CA 1
ATOM 676 C C . ASN A 1 82 ? -18.715 -2.012 2.713 1.00 92.38 82 ASN A C 1
ATOM 678 O O . ASN A 1 82 ? -18.190 -1.005 2.244 1.00 92.38 82 ASN A O 1
ATOM 682 N N . VAL A 1 83 ? -19.740 -2.628 2.118 1.00 88.19 83 VAL A N 1
ATOM 683 C CA . VAL A 1 83 ? -20.281 -2.232 0.801 1.00 88.19 83 VAL A CA 1
ATOM 684 C C . VAL A 1 83 ? -20.669 -0.747 0.751 1.00 88.19 83 VAL A C 1
ATOM 686 O O . VAL A 1 83 ? -20.384 -0.075 -0.235 1.00 88.19 83 VAL A O 1
ATOM 689 N N . ASP A 1 84 ? -21.241 -0.225 1.838 1.00 92.19 84 ASP A N 1
ATOM 690 C CA . ASP A 1 84 ? -21.713 1.164 1.930 1.00 92.19 84 ASP A CA 1
ATOM 691 C C . ASP A 1 84 ? -20.682 2.125 2.548 1.00 92.19 84 ASP A C 1
ATOM 693 O O . ASP A 1 84 ? -20.977 3.292 2.813 1.00 92.19 84 ASP A O 1
ATOM 697 N N . GLU A 1 85 ? -19.470 1.644 2.833 1.00 93.62 85 GLU A N 1
ATOM 698 C CA . GLU A 1 85 ? -18.439 2.418 3.512 1.00 93.62 85 GLU A CA 1
ATOM 699 C C . GLU A 1 85 ? -17.377 2.916 2.533 1.00 93.62 85 GLU A C 1
ATOM 701 O O . GLU A 1 85 ? -16.703 2.152 1.843 1.00 93.62 85 GLU A O 1
ATOM 706 N N . THR A 1 86 ? -17.164 4.230 2.523 1.00 92.69 86 THR A N 1
ATOM 707 C CA . THR A 1 86 ? -16.064 4.818 1.753 1.00 92.69 86 THR A CA 1
ATOM 708 C C . THR A 1 86 ? -14.719 4.534 2.425 1.00 92.69 86 THR A C 1
ATOM 710 O O . THR A 1 86 ? -14.614 4.504 3.654 1.00 92.69 86 THR A O 1
ATOM 713 N N . LEU A 1 87 ? -13.649 4.427 1.629 1.00 92.44 87 LEU A N 1
ATOM 714 C CA . LEU A 1 87 ? -12.285 4.269 2.146 1.00 92.44 87 LEU A CA 1
ATOM 715 C C . LEU A 1 87 ? -11.928 5.340 3.189 1.00 92.44 87 LEU A C 1
ATOM 717 O O . LEU A 1 87 ? -11.293 5.041 4.194 1.00 92.44 87 LEU A O 1
ATOM 721 N N . GLU A 1 88 ? -12.342 6.590 2.985 1.00 91.00 88 GLU A N 1
ATOM 722 C CA . GLU A 1 88 ? -12.060 7.664 3.940 1.00 91.00 88 GLU A CA 1
ATOM 723 C C . GLU A 1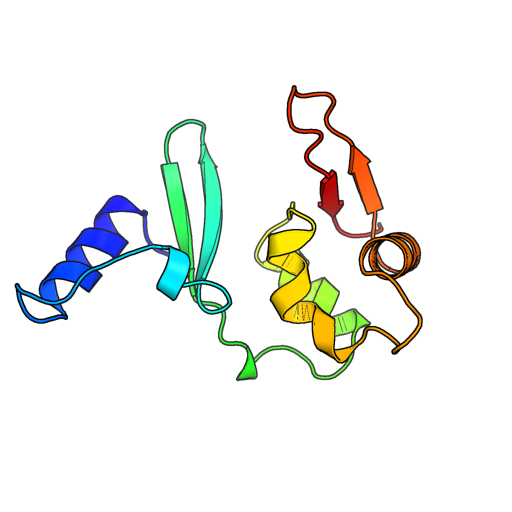 88 ? -12.751 7.440 5.289 1.00 91.00 88 GLU A C 1
ATOM 725 O O . GLU A 1 88 ? -12.111 7.595 6.329 1.00 91.00 88 GLU A O 1
ATOM 730 N N . GLN A 1 89 ? -14.025 7.037 5.288 1.00 92.50 89 GLN A N 1
ATOM 731 C CA . GLN A 1 89 ? -14.751 6.704 6.518 1.00 92.50 89 GLN A CA 1
ATOM 732 C C . GLN A 1 89 ? -14.085 5.536 7.250 1.00 92.50 89 GLN A C 1
ATOM 734 O O . GLN A 1 89 ? -13.860 5.621 8.460 1.00 92.50 89 GLN A O 1
ATOM 739 N N . PHE A 1 90 ? -13.703 4.496 6.509 1.00 93.94 90 PHE A N 1
ATOM 740 C CA . PHE A 1 90 ? -12.986 3.344 7.044 1.00 93.94 90 PHE A CA 1
ATOM 741 C C . PHE A 1 90 ? -11.659 3.757 7.700 1.00 93.94 90 PHE A C 1
ATOM 743 O O . PHE A 1 90 ? -11.385 3.444 8.863 1.00 93.94 90 PHE A O 1
ATOM 750 N N . LEU A 1 91 ? -10.841 4.534 6.985 1.00 93.25 91 LEU A N 1
ATOM 751 C CA . LEU A 1 91 ? -9.552 5.000 7.488 1.00 93.25 91 LEU A CA 1
ATOM 752 C C . LEU A 1 91 ? -9.716 5.907 8.714 1.00 93.25 91 LEU A C 1
ATOM 754 O O . LEU A 1 91 ? -8.948 5.769 9.664 1.00 93.25 91 LEU A O 1
ATOM 758 N N . LEU A 1 92 ? -10.725 6.779 8.760 1.00 91.94 92 LEU A N 1
ATOM 759 C CA . LEU A 1 92 ? -10.994 7.627 9.931 1.00 91.94 92 LEU A CA 1
ATOM 760 C C . LEU A 1 92 ? -11.356 6.823 11.190 1.00 91.94 92 LEU A C 1
ATOM 762 O O . LEU A 1 92 ? -11.022 7.247 12.300 1.00 91.94 92 LEU A O 1
ATOM 766 N N . LYS A 1 93 ? -12.015 5.667 11.042 1.00 92.75 93 LYS A N 1
ATOM 767 C CA . LYS A 1 93 ? -12.359 4.787 12.172 1.00 92.75 93 LYS A CA 1
ATOM 768 C C . LYS A 1 93 ? -11.130 4.073 12.736 1.00 92.75 93 LYS A C 1
ATOM 770 O O . LYS A 1 93 ? -10.977 3.983 13.958 1.00 92.75 93 LYS A O 1
ATOM 775 N N . HIS A 1 94 ? -10.251 3.591 11.857 1.00 92.62 94 HIS A N 1
ATOM 776 C CA . HIS A 1 94 ? -9.183 2.652 12.218 1.00 92.62 94 HIS A CA 1
ATOM 777 C C . HIS A 1 94 ? -7.769 3.253 12.251 1.00 92.62 94 HIS A C 1
ATOM 779 O O . HIS A 1 94 ? -6.846 2.621 12.763 1.00 92.62 94 HIS A O 1
ATOM 785 N N . THR A 1 95 ? -7.577 4.468 11.740 1.00 93.88 95 THR A N 1
ATOM 786 C CA . THR A 1 95 ? -6.258 5.103 11.582 1.00 93.88 95 THR A CA 1
ATOM 787 C C . THR A 1 95 ? -6.309 6.593 11.944 1.00 93.88 95 THR A C 1
ATOM 789 O O . THR A 1 95 ? -7.321 7.107 12.426 1.00 93.88 95 THR A O 1
ATOM 792 N N . ARG A 1 96 ? -5.202 7.311 11.749 1.00 91.75 96 ARG A N 1
ATOM 793 C CA . ARG A 1 96 ? -5.153 8.776 11.778 1.00 91.75 96 ARG A CA 1
ATOM 794 C C . ARG A 1 96 ? -4.855 9.302 10.380 1.00 91.75 96 ARG A C 1
ATOM 796 O O . ARG A 1 96 ? -4.048 8.715 9.665 1.00 91.75 96 ARG A O 1
ATOM 803 N N . ILE A 1 97 ? -5.480 10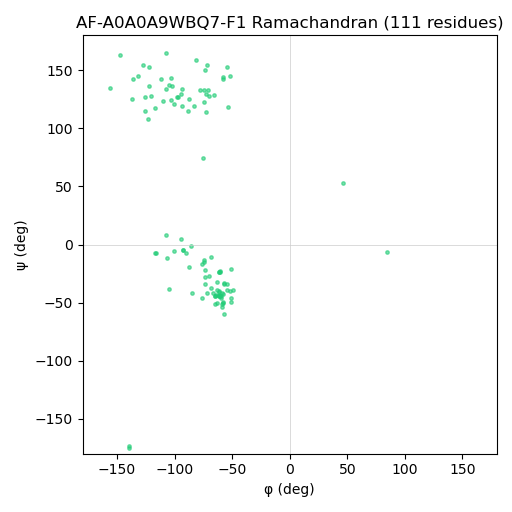.424 10.022 1.00 89.50 97 ILE A N 1
ATOM 804 C CA . ILE A 1 97 ? -5.308 11.076 8.723 1.00 89.50 97 ILE A CA 1
ATOM 805 C C . ILE A 1 97 ? -4.789 12.497 8.932 1.00 89.50 97 ILE A C 1
ATOM 807 O O . ILE A 1 97 ? -5.389 13.278 9.670 1.00 89.50 97 ILE A O 1
ATOM 811 N N . LEU A 1 98 ? -3.701 12.837 8.249 1.00 86.88 98 LEU A N 1
ATOM 812 C CA . LEU A 1 98 ? -3.166 14.186 8.131 1.00 86.88 98 LEU A CA 1
ATOM 813 C C . LEU A 1 98 ? -3.380 14.672 6.694 1.00 86.88 98 LEU A C 1
ATOM 815 O O . LEU A 1 98 ? -2.956 14.023 5.738 1.00 86.88 98 LEU A O 1
ATOM 819 N N . LYS A 1 99 ? -4.069 15.804 6.534 1.00 81.88 99 LYS A N 1
ATOM 820 C CA . LYS A 1 99 ? -4.270 16.443 5.229 1.00 81.88 99 LYS A CA 1
ATOM 821 C C . LYS A 1 99 ? -3.093 17.383 4.969 1.00 81.88 99 LYS A C 1
ATOM 823 O O . LYS A 1 99 ? -2.930 18.356 5.701 1.00 81.88 99 LYS A O 1
ATOM 828 N N . LEU A 1 100 ? -2.274 17.093 3.959 1.00 73.75 100 LEU A N 1
ATOM 829 C CA . LEU A 1 100 ? -1.259 18.037 3.491 1.00 73.75 100 LEU A CA 1
ATOM 830 C C . LEU A 1 100 ? -1.928 19.020 2.528 1.00 73.75 100 LEU A C 1
ATOM 832 O O . LEU A 1 100 ? -2.444 18.615 1.487 1.00 73.75 100 LEU A O 1
ATOM 836 N N . HIS A 1 101 ? -1.905 20.309 2.866 1.00 56.50 101 HIS A N 1
ATOM 837 C CA . HIS A 1 101 ? -2.244 21.382 1.931 1.00 56.50 101 HIS A CA 1
ATOM 838 C C . HIS A 1 101 ? -1.085 21.577 0.944 1.00 56.50 101 HIS A C 1
ATOM 840 O O . HIS A 1 101 ? -0.299 22.511 1.053 1.00 56.50 101 HIS A O 1
ATOM 846 N N . SER A 1 102 ? -0.950 20.650 0.002 1.00 56.09 102 SER A N 1
ATOM 847 C CA . SER A 1 102 ? -0.263 20.881 -1.269 1.00 56.09 102 SER A CA 1
ATOM 848 C C . SER A 1 102 ? -1.311 20.946 -2.381 1.00 56.09 102 SER A C 1
ATOM 850 O O . SER A 1 102 ? -2.455 20.541 -2.166 1.00 56.09 102 SER A O 1
ATOM 852 N N . GLU A 1 103 ? -0.947 21.447 -3.562 1.00 55.12 103 GLU A N 1
ATOM 853 C CA . GLU A 1 103 ? -1.858 21.676 -4.702 1.00 55.12 103 GLU A CA 1
ATOM 854 C C . GLU A 1 103 ? -2.730 20.453 -5.077 1.00 55.12 103 GLU A C 1
ATOM 856 O O . GLU A 1 103 ? -3.816 20.623 -5.620 1.00 55.12 103 GLU A O 1
ATOM 861 N N . ASN A 1 104 ? -2.326 19.234 -4.679 1.00 60.72 104 ASN A N 1
ATOM 862 C CA . ASN A 1 104 ? -3.044 17.974 -4.918 1.00 60.72 104 ASN A CA 1
ATOM 863 C C . ASN A 1 104 ? -3.731 17.345 -3.679 1.00 60.72 104 ASN A C 1
ATOM 865 O O . ASN A 1 104 ? -4.220 16.221 -3.769 1.00 60.72 104 ASN A O 1
ATOM 869 N N . SER A 1 105 ? -3.782 18.025 -2.523 1.00 67.88 105 SER A N 1
ATOM 870 C CA . SER A 1 105 ? -4.480 17.577 -1.293 1.00 67.88 105 SER A CA 1
ATOM 871 C C . SER A 1 105 ? -4.227 16.109 -0.901 1.00 67.88 105 SER A C 1
ATOM 873 O O . SER A 1 105 ? -5.158 15.326 -0.689 1.00 67.88 105 SER A O 1
ATOM 875 N N . VAL A 1 106 ? -2.956 15.709 -0.796 1.00 79.19 106 VAL A N 1
ATOM 876 C CA . VAL A 1 106 ? -2.594 14.326 -0.444 1.00 79.19 106 VAL A CA 1
ATOM 877 C C . VAL A 1 106 ? -2.929 14.040 1.028 1.00 79.19 106 VAL A C 1
ATOM 879 O O . VAL A 1 106 ? -2.518 14.769 1.936 1.00 79.19 106 VAL A O 1
ATOM 882 N N . LYS A 1 107 ? -3.671 12.954 1.277 1.00 84.31 107 LYS A N 1
ATOM 883 C CA . LYS A 1 107 ? -4.020 12.479 2.626 1.00 84.31 107 LYS A CA 1
ATOM 884 C C . LYS A 1 107 ? -3.006 11.437 3.088 1.00 84.31 107 LYS A C 1
ATOM 886 O O . LYS A 1 107 ? -2.880 10.385 2.462 1.00 84.31 107 LYS A O 1
ATOM 891 N N . ILE A 1 108 ? -2.322 11.728 4.191 1.00 88.31 108 ILE A N 1
ATOM 892 C CA . ILE A 1 108 ? -1.360 10.826 4.823 1.00 88.31 108 ILE A CA 1
ATOM 893 C C . ILE A 1 108 ? -2.038 10.067 5.958 1.00 88.31 108 ILE A C 1
ATOM 895 O O . ILE A 1 108 ? -2.628 10.666 6.852 1.00 88.31 108 ILE A O 1
ATOM 899 N N . VAL A 1 109 ? -1.928 8.749 5.924 1.00 89.38 109 VAL A N 1
ATOM 900 C CA . VAL A 1 109 ? -2.516 7.783 6.843 1.00 89.38 109 VAL A CA 1
ATOM 901 C C . VAL A 1 109 ? -1.418 7.201 7.730 1.00 89.38 109 VAL A C 1
ATOM 903 O O . VAL A 1 109 ? -0.360 6.804 7.237 1.00 89.38 109 VAL A O 1
ATOM 906 N N . TYR A 1 110 ? -1.662 7.127 9.036 1.00 90.94 110 TYR A N 1
ATOM 907 C CA . TYR A 1 110 ? -0.721 6.559 10.003 1.00 90.94 110 TYR A CA 1
ATOM 908 C C . TYR A 1 110 ? -1.434 5.869 11.171 1.00 90.94 110 TYR A C 1
ATOM 910 O O . TYR A 1 110 ? -2.629 6.074 11.407 1.00 90.94 110 TYR A O 1
ATOM 918 N N . ALA A 1 111 ? -0.697 5.030 11.904 1.00 89.12 111 ALA A N 1
ATOM 919 C CA . ALA A 1 111 ? -1.227 4.275 13.035 1.00 89.12 111 ALA A CA 1
ATOM 920 C C . ALA A 1 111 ? -1.827 5.188 14.119 1.00 89.12 111 ALA A C 1
ATOM 922 O O . ALA A 1 111 ? -1.289 6.253 14.443 1.00 89.12 111 ALA A O 1
ATOM 923 N N . ARG A 1 112 ? -2.924 4.737 14.733 1.00 82.31 112 ARG A N 1
ATOM 924 C CA . ARG A 1 112 ? -3.420 5.318 15.985 1.00 82.31 112 ARG A CA 1
ATOM 925 C C . ARG A 1 112 ? -2.468 4.880 17.109 1.00 82.31 112 ARG A C 1
ATOM 927 O O . ARG A 1 112 ? -2.134 3.702 17.170 1.00 82.31 112 ARG A O 1
ATOM 934 N N . LYS A 1 113 ? -1.989 5.830 17.920 1.00 63.88 113 LYS A N 1
ATOM 935 C CA . LYS A 1 113 ? -1.255 5.526 19.160 1.00 63.88 113 LYS A CA 1
ATOM 936 C C . LYS A 1 113 ? -2.175 4.860 20.170 1.00 63.88 113 LYS A C 1
ATOM 938 O O . LYS A 1 113 ? -3.365 5.259 20.182 1.00 63.88 113 LYS A O 1
#

Sequence (113 aa):
MLPESTFHHLWRHSVPVQFPISDAYLTGLVITTKQNSSETLYILLDTLELPFTLGPRLQKLFMVKKLWTAQEIEIYVRNFLNVDETLEQFLLKHTRILKLHSENSVKIVYARK

Radius of gyration: 15.68 Å; Cα contacts (8 Å, |Δi|>4): 121; chains: 1; bounding box: 41×36×44 Å

pLDDT: mean 88.18, std 8.25, range [55.12, 96.44]

Solvent-accessible surface area (backbone atoms only — not comparable to full-atom values): 6989 Å² total; per-residue (Å²): 118,39,49,47,72,59,45,53,50,53,53,54,75,73,45,61,92,84,59,85,84,56,75,78,80,36,66,77,44,48,46,78,45,70,82,54,101,86,42,48,33,38,32,82,44,65,69,87,78,47,56,93,49,68,69,64,26,52,51,54,50,40,71,77,46,61,70,34,45,60,74,70,48,38,73,81,46,53,92,73,55,52,97,91,50,52,70,66,61,54,42,61,76,73,33,38,77,47,78,42,93,50,102,78,60,54,44,37,34,31,74,65,131